Protein AF-A0A357KRN6-F1 (afdb_monomer)

Radius of gyration: 22.12 Å; Cα contacts (8 Å, |Δi|>4): 157; chains: 1; bounding box: 42×32×67 Å

pLDDT: mean 86.82, std 12.01, range [51.31, 97.5]

Sequence (120 aa):
MSFQVALTGLDAATANLEVISNNIANSNTNGFKRSRAEFADVYASSDFGASSNATGDGVRVTNIRQQHTQGDINFTDNNLDVAISGGGLFRLQDNGAGVVYSRAGAFGLDREGFISNASE

Structure (mmCIF, N/CA/C/O backbone):
data_AF-A0A357KRN6-F1
#
_entry.id   AF-A0A357KRN6-F1
#
loop_
_atom_site.group_PDB
_atom_site.id
_atom_site.type_symbol
_atom_site.label_atom_id
_atom_site.label_alt_id
_atom_site.label_comp_id
_atom_site.label_asym_id
_atom_site.label_entity_id
_atom_site.label_seq_id
_atom_site.pdbx_PDB_ins_code
_atom_site.Cartn_x
_atom_site.Cartn_y
_atom_site.Cartn_z
_atom_site.occupancy
_atom_site.B_iso_or_equiv
_atom_site.auth_seq_id
_atom_site.auth_comp_id
_atom_site.auth_asym_id
_atom_site.auth_atom_id
_atom_site.pdbx_PDB_model_num
ATOM 1 N N . MET A 1 1 ? 24.149 9.493 -24.859 1.00 63.94 1 MET A N 1
ATOM 2 C CA . MET A 1 1 ? 23.294 8.294 -24.985 1.00 63.94 1 MET A CA 1
ATOM 3 C C . MET A 1 1 ? 23.625 7.233 -23.933 1.00 63.94 1 MET A C 1
ATOM 5 O O . MET A 1 1 ? 22.800 7.032 -23.061 1.00 63.94 1 MET A O 1
ATOM 9 N N . SER A 1 2 ? 24.817 6.615 -23.895 1.00 78.06 2 SER A N 1
ATOM 10 C CA . SER A 1 2 ? 25.115 5.544 -22.909 1.00 78.06 2 SER A CA 1
ATOM 11 C C . SER A 1 2 ? 25.061 5.981 -21.435 1.00 78.06 2 SER A C 1
ATOM 13 O O . SER A 1 2 ? 24.544 5.246 -20.601 1.00 78.06 2 SER A O 1
ATOM 15 N N . PHE A 1 3 ? 25.540 7.187 -21.112 1.00 85.06 3 PHE A N 1
ATOM 16 C CA . PHE A 1 3 ? 25.476 7.722 -19.745 1.00 85.06 3 PHE A CA 1
ATOM 17 C C . PHE A 1 3 ? 24.035 8.001 -19.284 1.00 85.06 3 PHE A C 1
ATOM 19 O O . PHE A 1 3 ? 23.710 7.759 -18.130 1.00 85.06 3 PHE A O 1
ATOM 26 N N . GLN A 1 4 ? 23.155 8.428 -20.199 1.00 84.12 4 GLN A N 1
ATOM 27 C CA . GLN A 1 4 ? 21.733 8.654 -19.913 1.00 84.12 4 GLN A CA 1
ATOM 28 C C . GLN A 1 4 ? 21.009 7.335 -19.618 1.00 84.12 4 GLN A C 1
ATOM 30 O O . GLN A 1 4 ? 20.252 7.234 -18.656 1.00 84.12 4 GLN A O 1
ATOM 35 N N . VAL A 1 5 ? 21.300 6.293 -20.401 1.00 86.62 5 VAL A N 1
ATOM 36 C CA . VAL A 1 5 ? 20.782 4.9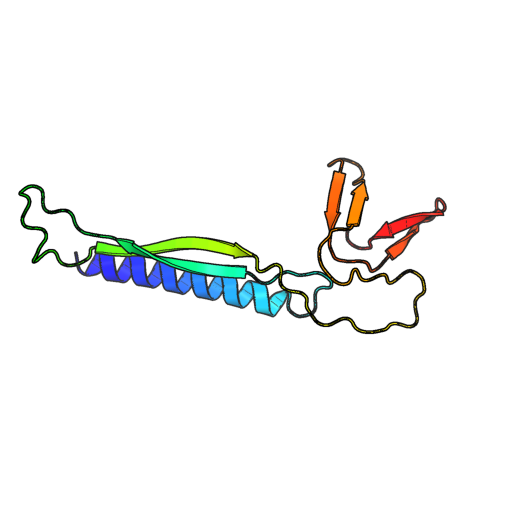38 -20.160 1.00 86.62 5 VAL A CA 1
ATOM 37 C C . VAL A 1 5 ? 21.272 4.394 -18.812 1.00 86.62 5 VAL A C 1
ATOM 39 O O . VAL A 1 5 ? 20.496 3.803 -18.067 1.00 86.62 5 VAL A O 1
ATOM 42 N N . ALA A 1 6 ? 22.540 4.628 -18.458 1.00 90.00 6 ALA A N 1
ATOM 43 C CA . ALA A 1 6 ? 23.081 4.218 -17.162 1.00 90.00 6 ALA A CA 1
ATOM 44 C C . ALA A 1 6 ? 22.443 4.981 -15.986 1.00 90.00 6 ALA A C 1
ATOM 46 O O . ALA A 1 6 ? 22.090 4.360 -14.985 1.00 90.00 6 ALA A O 1
ATOM 47 N N . LEU A 1 7 ? 22.258 6.300 -16.116 1.00 92.06 7 LEU A N 1
ATOM 48 C CA . LEU A 1 7 ? 21.633 7.142 -15.093 1.00 92.06 7 LEU A CA 1
ATOM 49 C C . LEU A 1 7 ? 20.180 6.727 -14.842 1.00 92.06 7 LEU A C 1
ATOM 51 O O . LEU A 1 7 ? 19.804 6.426 -13.716 1.00 92.06 7 LEU A O 1
ATOM 55 N N . THR A 1 8 ? 19.393 6.609 -15.910 1.00 92.81 8 THR A N 1
ATOM 56 C CA . THR A 1 8 ? 17.990 6.181 -15.820 1.00 92.81 8 THR A CA 1
ATOM 57 C C . THR A 1 8 ? 17.840 4.761 -15.261 1.00 92.81 8 THR A C 1
ATOM 59 O O . THR A 1 8 ? 16.911 4.486 -14.501 1.00 92.81 8 THR A O 1
ATOM 62 N N . GLY A 1 9 ? 18.785 3.863 -15.562 1.00 92.69 9 GLY A N 1
ATOM 63 C CA . GLY A 1 9 ? 18.858 2.535 -14.952 1.00 92.69 9 GLY A CA 1
ATOM 64 C C . GLY A 1 9 ? 19.142 2.569 -13.445 1.00 92.69 9 GLY A C 1
ATOM 65 O O . GLY A 1 9 ? 18.507 1.829 -12.691 1.00 92.69 9 GLY A O 1
ATOM 66 N N . LEU A 1 10 ? 20.056 3.437 -12.995 1.00 95.12 10 LEU A N 1
ATOM 67 C CA . LEU A 1 10 ? 20.364 3.620 -11.574 1.00 95.12 10 LEU A CA 1
ATOM 68 C C . LEU A 1 10 ? 19.171 4.201 -10.805 1.00 95.12 10 LEU A C 1
ATOM 70 O O . LEU A 1 10 ? 18.833 3.698 -9.732 1.00 95.12 10 LEU A O 1
ATOM 74 N N . ASP A 1 11 ? 18.501 5.206 -11.364 1.00 93.88 11 ASP A N 1
ATOM 75 C CA . ASP A 1 11 ? 17.322 5.823 -10.751 1.00 93.88 11 ASP A CA 1
ATOM 76 C C . ASP A 1 11 ? 16.172 4.812 -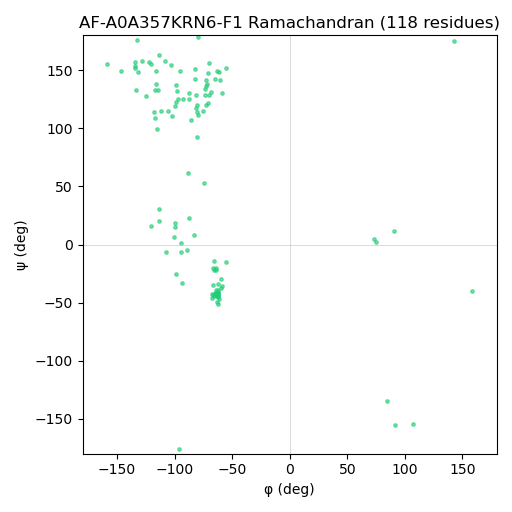10.626 1.00 93.88 11 ASP A C 1
ATOM 78 O O . ASP A 1 11 ? 15.559 4.674 -9.566 1.00 93.88 11 ASP A O 1
ATOM 82 N N . ALA A 1 12 ? 15.924 4.028 -11.682 1.00 94.81 12 ALA A N 1
ATOM 83 C CA . ALA A 1 12 ? 14.921 2.967 -11.665 1.00 94.81 12 ALA A CA 1
ATOM 84 C C . ALA A 1 12 ? 15.237 1.880 -10.624 1.00 94.81 12 ALA A C 1
ATOM 86 O O . ALA A 1 12 ? 14.341 1.432 -9.903 1.00 94.81 12 ALA A O 1
ATOM 87 N N . ALA A 1 13 ? 16.503 1.469 -10.511 1.00 96.12 13 ALA A N 1
ATOM 88 C CA . ALA A 1 13 ? 16.934 0.512 -9.497 1.00 96.12 13 ALA A CA 1
ATOM 89 C C . ALA A 1 13 ? 16.753 1.067 -8.075 1.00 96.12 13 ALA A C 1
ATOM 91 O O . ALA A 1 13 ? 16.266 0.351 -7.198 1.00 96.12 13 ALA A O 1
ATOM 92 N N . THR A 1 14 ? 17.080 2.342 -7.862 1.00 96.88 14 THR A N 1
ATOM 93 C CA . THR A 1 14 ? 16.932 3.027 -6.570 1.00 96.88 14 THR A CA 1
ATOM 94 C C . THR A 1 14 ? 15.466 3.091 -6.152 1.00 96.88 14 THR A C 1
ATOM 96 O O . THR A 1 14 ? 15.120 2.626 -5.068 1.00 96.88 14 THR A O 1
ATOM 99 N N . ALA A 1 15 ? 14.577 3.529 -7.046 1.00 96.06 15 ALA A N 1
ATOM 100 C CA . ALA A 1 15 ? 13.138 3.551 -6.784 1.00 96.06 15 ALA A CA 1
ATOM 101 C C . ALA A 1 15 ? 12.574 2.150 -6.482 1.00 96.06 15 ALA A C 1
ATOM 103 O O . ALA A 1 15 ? 11.718 1.985 -5.611 1.00 96.06 15 ALA A O 1
ATOM 104 N N . ASN A 1 16 ? 13.064 1.107 -7.164 1.00 97.06 16 ASN A N 1
ATOM 105 C CA . ASN A 1 16 ? 12.663 -0.265 -6.856 1.00 97.06 16 ASN A CA 1
ATOM 106 C C . ASN A 1 16 ? 13.073 -0.673 -5.432 1.00 97.06 16 ASN A C 1
ATOM 108 O O . ASN A 1 16 ? 12.286 -1.280 -4.703 1.00 97.06 16 ASN A O 1
ATOM 112 N N . LEU A 1 17 ? 14.304 -0.336 -5.035 1.00 97.50 17 LEU A N 1
ATOM 113 C CA . LEU A 1 17 ? 14.824 -0.618 -3.700 1.00 97.50 17 LEU A CA 1
ATOM 114 C C . LEU A 1 17 ? 14.053 0.133 -2.618 1.00 97.50 17 LEU A C 1
ATOM 116 O O . LEU A 1 17 ? 13.769 -0.456 -1.577 1.00 97.50 17 LEU A O 1
ATOM 120 N N . GLU A 1 18 ? 13.663 1.381 -2.856 1.00 97.19 18 GLU A N 1
ATOM 121 C CA . GLU A 1 18 ? 12.822 2.147 -1.934 1.00 97.19 18 GLU A CA 1
ATOM 122 C C . GLU A 1 18 ? 11.460 1.476 -1.722 1.00 97.19 18 GLU A C 1
ATOM 124 O O . GLU A 1 18 ? 11.040 1.274 -0.581 1.00 97.19 18 GLU A O 1
ATOM 129 N N . VAL A 1 19 ? 10.800 1.046 -2.804 1.00 97.12 19 VAL A N 1
ATOM 130 C CA . VAL A 1 19 ? 9.509 0.344 -2.724 1.00 97.12 19 VAL A CA 1
ATOM 131 C C . VAL A 1 19 ? 9.642 -0.981 -1.970 1.00 97.12 19 VAL A C 1
ATOM 133 O O . VAL A 1 19 ? 8.822 -1.283 -1.102 1.00 97.12 19 VAL A O 1
ATOM 136 N N . ILE A 1 20 ? 10.681 -1.772 -2.253 1.00 97.00 20 ILE A N 1
ATOM 137 C CA . ILE A 1 20 ? 10.943 -3.027 -1.532 1.00 97.00 20 ILE A CA 1
ATOM 138 C C . ILE A 1 20 ? 11.219 -2.750 -0.051 1.00 97.00 20 ILE A C 1
ATOM 140 O O . ILE A 1 20 ? 10.652 -3.421 0.811 1.00 97.00 20 ILE A O 1
ATOM 144 N N . SER A 1 21 ? 12.040 -1.746 0.250 1.00 97.44 21 SER A N 1
ATOM 145 C CA . SER A 1 21 ? 12.402 -1.381 1.622 1.00 97.44 21 SER A CA 1
ATOM 146 C C . SER A 1 21 ? 11.176 -0.941 2.418 1.00 97.44 21 SER A C 1
ATOM 148 O O . SER A 1 21 ? 10.979 -1.400 3.541 1.00 97.44 21 SER A O 1
ATOM 150 N N . ASN A 1 22 ? 10.301 -0.127 1.821 1.00 97.31 22 ASN A N 1
ATOM 151 C CA . ASN A 1 22 ? 9.051 0.295 2.447 1.00 97.31 22 ASN A CA 1
ATOM 152 C C . ASN A 1 22 ? 8.114 -0.894 2.720 1.00 97.31 22 ASN A C 1
ATOM 154 O O . ASN A 1 22 ? 7.543 -0.989 3.807 1.00 97.31 22 ASN A O 1
ATOM 158 N N . ASN A 1 23 ? 8.012 -1.839 1.778 1.00 96.62 23 ASN A N 1
ATOM 159 C CA . ASN A 1 23 ? 7.222 -3.056 1.967 1.00 96.62 23 ASN A CA 1
ATOM 160 C C . ASN A 1 23 ? 7.751 -3.923 3.117 1.00 96.62 23 ASN A C 1
ATOM 162 O O . ASN A 1 23 ? 6.961 -4.464 3.885 1.00 96.62 23 ASN A O 1
ATOM 166 N N . ILE A 1 24 ? 9.075 -4.070 3.232 1.00 96.62 24 ILE A N 1
ATOM 167 C CA . ILE A 1 24 ? 9.702 -4.849 4.307 1.00 96.62 24 ILE A CA 1
ATOM 168 C C . ILE A 1 24 ? 9.481 -4.158 5.655 1.00 96.62 24 ILE A C 1
ATOM 170 O O . ILE A 1 24 ? 9.066 -4.813 6.611 1.00 96.62 24 ILE A O 1
ATOM 174 N N . ALA A 1 25 ? 9.702 -2.843 5.721 1.00 97.44 25 ALA A N 1
ATOM 175 C CA . ALA A 1 25 ? 9.521 -2.058 6.940 1.00 97.44 25 ALA A CA 1
ATOM 176 C C . ALA A 1 25 ? 8.086 -2.148 7.486 1.00 97.44 25 ALA A C 1
ATOM 178 O O . ALA A 1 25 ? 7.893 -2.207 8.696 1.00 97.44 25 ALA A O 1
ATOM 179 N N . ASN A 1 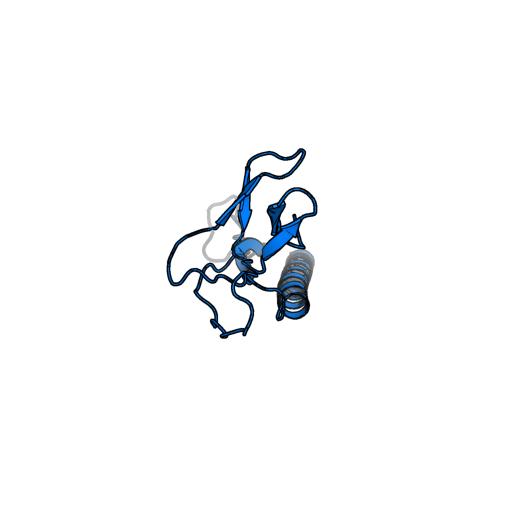26 ? 7.090 -2.226 6.599 1.00 94.56 26 ASN A N 1
ATOM 180 C CA . ASN A 1 26 ? 5.672 -2.314 6.956 1.00 94.56 26 ASN A CA 1
ATOM 181 C C . ASN A 1 26 ? 5.102 -3.741 6.903 1.00 94.56 26 ASN A C 1
ATOM 183 O O . ASN A 1 26 ? 3.885 -3.920 6.910 1.00 94.56 26 ASN A O 1
ATOM 187 N N . SER A 1 27 ? 5.955 -4.767 6.851 1.00 93.25 27 SER A N 1
ATOM 188 C CA . SER A 1 27 ? 5.524 -6.169 6.722 1.00 93.25 27 SER A CA 1
ATOM 189 C C . SER A 1 27 ? 4.615 -6.649 7.859 1.00 93.25 27 SER A C 1
ATOM 191 O O . SER A 1 27 ? 3.741 -7.478 7.622 1.00 93.25 27 SER A O 1
ATOM 193 N N . ASN A 1 28 ? 4.780 -6.093 9.062 1.00 91.06 28 ASN A N 1
ATOM 194 C CA . ASN A 1 28 ? 3.971 -6.411 10.243 1.00 91.06 28 ASN A CA 1
ATOM 195 C C . ASN A 1 28 ? 2.880 -5.366 10.537 1.00 91.06 28 ASN A C 1
ATOM 197 O O . ASN A 1 28 ? 2.223 -5.437 11.573 1.00 91.06 28 ASN A O 1
ATOM 201 N N . THR A 1 29 ? 2.687 -4.377 9.661 1.00 91.81 29 THR A N 1
ATOM 202 C CA . THR A 1 29 ? 1.683 -3.329 9.864 1.00 91.81 29 THR A CA 1
ATOM 203 C C . THR A 1 29 ? 0.300 -3.845 9.463 1.00 91.81 29 THR A C 1
ATOM 205 O O . THR A 1 29 ? 0.056 -4.203 8.307 1.00 91.81 29 THR A O 1
ATOM 208 N N . ASN A 1 30 ? -0.640 -3.852 10.411 1.00 90.75 30 ASN A N 1
ATOM 209 C CA . ASN A 1 30 ? -2.006 -4.317 10.176 1.00 90.75 30 ASN A CA 1
ATOM 210 C C . ASN A 1 30 ? -2.692 -3.511 9.065 1.00 90.75 30 ASN A C 1
ATOM 212 O O . ASN A 1 30 ? -2.701 -2.283 9.075 1.00 90.75 30 ASN A O 1
ATOM 216 N N . GLY A 1 31 ? -3.299 -4.206 8.102 1.00 90.25 31 GLY A N 1
ATOM 217 C CA . GLY A 1 31 ? -4.010 -3.562 6.995 1.00 90.25 31 GLY A CA 1
ATOM 218 C C . GLY A 1 31 ? -3.113 -2.933 5.920 1.00 90.25 31 GLY A C 1
ATOM 219 O O . GLY A 1 31 ? -3.656 -2.392 4.952 1.00 90.25 31 GLY A O 1
ATOM 220 N N . PHE A 1 32 ? -1.781 -3.040 6.029 1.00 93.56 32 PHE A N 1
ATOM 221 C CA . PHE A 1 32 ? -0.855 -2.546 5.010 1.00 93.56 32 PHE A CA 1
ATOM 222 C C . PHE A 1 32 ? -1.081 -3.239 3.662 1.00 93.56 32 PHE A C 1
ATOM 224 O O . PHE A 1 32 ? -1.357 -4.439 3.571 1.00 93.56 32 PHE A O 1
ATOM 231 N N . LYS A 1 33 ? -0.958 -2.466 2.582 1.00 94.25 33 LYS A N 1
ATOM 232 C CA . LYS A 1 33 ? -1.021 -2.965 1.210 1.00 94.25 33 LYS A CA 1
ATOM 233 C C . LYS A 1 33 ? 0.307 -2.681 0.538 1.00 94.25 33 LYS A C 1
ATOM 235 O O . LYS A 1 33 ? 0.652 -1.527 0.312 1.00 94.25 33 LYS A O 1
ATOM 240 N N . ARG A 1 34 ? 1.025 -3.753 0.205 1.00 94.12 34 ARG A N 1
ATOM 241 C CA . ARG A 1 34 ? 2.332 -3.652 -0.441 1.00 94.12 34 ARG A CA 1
ATOM 242 C C . ARG A 1 34 ? 2.237 -2.953 -1.794 1.00 94.12 34 ARG A C 1
ATOM 244 O O . ARG A 1 34 ? 1.253 -3.124 -2.517 1.00 94.12 34 ARG A O 1
ATOM 251 N N . SER A 1 35 ? 3.296 -2.251 -2.157 1.00 96.38 35 SER A N 1
ATOM 252 C CA . SER A 1 35 ? 3.420 -1.558 -3.436 1.00 96.38 35 SER A CA 1
ATOM 253 C C . SER A 1 35 ? 4.424 -2.244 -4.359 1.00 96.38 35 SER A C 1
ATOM 255 O O . SER A 1 35 ? 5.303 -2.980 -3.912 1.00 96.38 35 SER A O 1
ATOM 25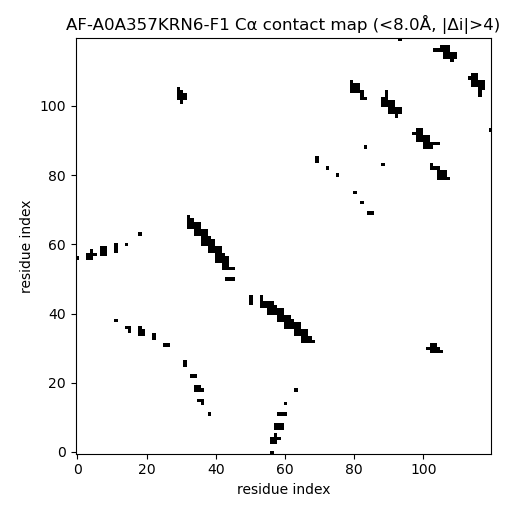7 N N . ARG A 1 36 ? 4.309 -2.014 -5.667 1.00 95.94 36 ARG A N 1
ATOM 258 C CA . ARG A 1 36 ? 5.262 -2.486 -6.679 1.00 95.94 36 ARG A CA 1
ATOM 259 C C . ARG A 1 36 ? 5.605 -1.357 -7.647 1.00 95.94 36 ARG A C 1
ATOM 261 O O . ARG A 1 36 ? 4.700 -0.712 -8.169 1.00 95.94 36 ARG A O 1
ATOM 268 N N . ALA A 1 37 ? 6.895 -1.177 -7.924 1.00 96.12 37 ALA A N 1
ATOM 269 C CA . ALA A 1 37 ? 7.362 -0.300 -8.991 1.00 96.12 37 ALA A CA 1
ATOM 270 C C . ALA A 1 37 ? 7.110 -0.937 -10.371 1.00 96.12 37 ALA A C 1
ATOM 272 O O . ALA A 1 37 ? 7.391 -2.120 -10.594 1.00 96.12 37 ALA A O 1
ATOM 273 N N . GLU A 1 38 ? 6.569 -0.147 -11.293 1.00 95.38 38 GLU A N 1
ATOM 274 C CA . GLU A 1 38 ? 6.327 -0.515 -12.686 1.00 95.38 38 GLU A CA 1
ATOM 275 C C . GLU A 1 38 ? 7.205 0.325 -13.604 1.00 95.38 38 GLU A C 1
ATOM 277 O O . GLU A 1 38 ? 7.250 1.551 -13.488 1.00 95.38 38 GLU A O 1
ATOM 282 N N . PHE A 1 39 ? 7.868 -0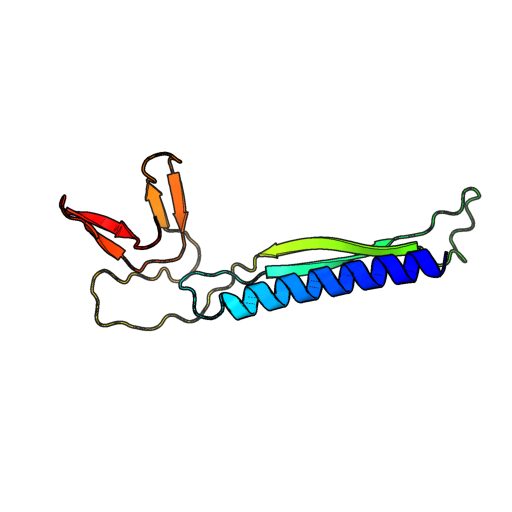.327 -14.552 1.00 93.81 39 PHE A N 1
ATOM 283 C CA . PHE A 1 39 ? 8.849 0.296 -15.434 1.00 93.81 39 PHE A CA 1
ATOM 284 C C . PHE A 1 39 ? 8.375 0.245 -16.882 1.00 93.81 39 PHE A C 1
ATOM 286 O O . PHE A 1 39 ? 7.703 -0.706 -17.279 1.00 93.81 39 PHE A O 1
ATOM 293 N N . ALA A 1 40 ? 8.763 1.245 -17.667 1.00 89.25 40 ALA A N 1
ATOM 294 C CA . ALA A 1 40 ? 8.630 1.228 -19.118 1.00 89.25 40 ALA A CA 1
ATOM 295 C C . ALA A 1 40 ? 9.924 1.704 -19.769 1.00 89.25 40 ALA A C 1
ATOM 297 O O . ALA A 1 40 ? 10.692 2.465 -19.168 1.00 89.25 40 ALA A O 1
ATOM 298 N N . ASP A 1 41 ? 10.147 1.251 -20.996 1.00 87.12 41 ASP A N 1
ATOM 299 C CA . ASP A 1 41 ? 11.228 1.740 -21.830 1.00 87.12 41 ASP A CA 1
ATOM 300 C C . ASP A 1 41 ? 10.955 3.177 -22.295 1.00 87.12 41 ASP A C 1
ATOM 302 O O . ASP A 1 41 ? 9.823 3.673 -22.318 1.00 87.12 41 ASP A O 1
ATOM 306 N N . VAL A 1 42 ? 12.032 3.879 -22.625 1.00 78.88 42 VAL A N 1
ATOM 307 C CA . VAL A 1 42 ? 11.968 5.169 -23.306 1.00 78.88 42 VAL A CA 1
ATOM 308 C C . VAL A 1 42 ? 12.392 4.929 -24.747 1.00 78.88 42 VAL A C 1
ATOM 310 O O . VAL A 1 42 ? 13.528 4.536 -25.017 1.00 78.88 42 VAL A O 1
ATOM 313 N N . TYR A 1 43 ? 11.465 5.121 -25.683 1.00 71.25 43 TYR A N 1
ATOM 314 C CA . TYR A 1 43 ? 11.743 4.932 -27.102 1.00 71.25 43 TYR A CA 1
ATOM 315 C C . TYR A 1 43 ? 12.429 6.175 -27.674 1.00 71.25 43 TYR A C 1
ATOM 317 O O . TYR A 1 43 ? 11.919 7.286 -27.527 1.00 71.25 43 TYR A O 1
ATOM 325 N N . ALA A 1 44 ? 13.559 5.994 -28.356 1.00 62.00 44 ALA A N 1
ATOM 326 C CA . ALA A 1 44 ? 14.202 7.077 -29.089 1.00 62.00 44 ALA A CA 1
ATOM 327 C C . ALA A 1 44 ? 13.480 7.275 -30.432 1.00 62.00 44 ALA A C 1
ATOM 329 O O . ALA A 1 44 ? 13.543 6.419 -31.313 1.00 62.00 44 ALA A O 1
ATOM 330 N N . SER A 1 45 ? 12.778 8.395 -30.616 1.00 57.81 45 SER A N 1
ATOM 331 C CA . SER A 1 45 ? 12.259 8.778 -31.932 1.00 57.81 45 SER A CA 1
ATOM 332 C C . SER A 1 45 ? 13.370 9.439 -32.746 1.00 57.81 45 SER A C 1
ATOM 334 O O . SER A 1 45 ? 13.865 10.498 -32.370 1.00 57.81 45 SER A O 1
ATOM 336 N N . SER A 1 46 ? 13.763 8.844 -33.875 1.00 55.94 46 SER A N 1
ATOM 337 C CA . SER A 1 46 ? 14.596 9.542 -34.860 1.00 55.94 46 SER A CA 1
ATOM 338 C C . SER A 1 46 ? 13.745 10.575 -35.611 1.00 55.94 46 SER A C 1
ATOM 340 O O . SER A 1 46 ? 12.724 10.186 -36.186 1.00 55.94 46 SER A O 1
ATOM 342 N N . ASP A 1 47 ? 14.188 11.832 -35.698 1.00 57.62 47 ASP A N 1
ATOM 343 C CA . ASP A 1 47 ? 13.484 12.935 -36.391 1.00 57.62 47 ASP A CA 1
ATOM 344 C C . ASP A 1 47 ? 13.147 12.659 -37.876 1.00 57.62 47 ASP A C 1
ATOM 346 O O . ASP A 1 47 ? 12.314 13.341 -38.464 1.00 57.62 47 ASP A O 1
ATOM 350 N N . PHE A 1 48 ? 13.753 11.636 -38.490 1.00 58.78 48 PHE A N 1
ATOM 351 C CA . PHE A 1 48 ? 13.612 11.301 -39.915 1.00 58.78 48 PHE A CA 1
ATOM 352 C C . PHE A 1 48 ? 12.907 9.959 -40.203 1.00 58.78 48 PHE A C 1
ATOM 354 O O . PHE A 1 48 ? 13.052 9.401 -41.288 1.00 58.78 48 PHE A O 1
ATOM 361 N N . GLY A 1 49 ? 12.132 9.414 -39.257 1.00 52.53 49 GLY A N 1
ATOM 362 C CA . GLY A 1 49 ? 11.253 8.259 -39.520 1.00 52.53 49 GLY A CA 1
ATOM 363 C C . GLY A 1 49 ? 11.946 6.895 -39.683 1.00 52.53 49 GLY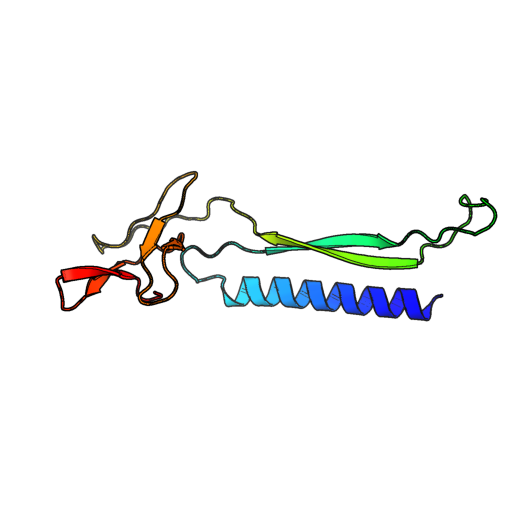 A C 1
ATOM 364 O O . GLY A 1 49 ? 11.272 5.895 -39.923 1.00 52.53 49 GLY A O 1
ATOM 365 N N . ALA A 1 50 ? 13.263 6.807 -39.488 1.00 55.47 50 ALA A N 1
ATOM 366 C CA . ALA A 1 50 ? 14.014 5.550 -39.469 1.00 55.47 50 ALA A CA 1
ATOM 367 C C . ALA A 1 50 ? 14.052 4.944 -38.050 1.00 55.47 50 ALA A C 1
ATOM 369 O O . ALA A 1 50 ? 15.105 4.772 -37.442 1.00 55.47 50 ALA A O 1
ATOM 370 N N . SER A 1 51 ? 12.871 4.615 -37.523 1.00 58.41 51 SER A N 1
ATOM 371 C CA . SER A 1 51 ? 12.677 4.015 -36.191 1.00 58.41 51 SER A CA 1
ATOM 372 C C . SER A 1 51 ? 13.261 2.593 -36.064 1.00 58.41 51 SER A C 1
ATOM 374 O O . SER A 1 51 ? 13.607 2.152 -34.973 1.00 58.41 51 SER A O 1
ATOM 376 N N . SER A 1 52 ? 13.458 1.877 -37.177 1.00 61.91 52 SER A N 1
ATOM 377 C CA . SER A 1 52 ? 13.846 0.457 -37.164 1.00 61.91 52 SER A CA 1
ATOM 378 C C . SER A 1 52 ? 15.221 0.159 -36.546 1.00 61.91 52 SER A C 1
ATOM 380 O O . SER A 1 52 ? 15.454 -0.981 -36.160 1.00 61.91 52 SER A O 1
ATOM 382 N N . ASN A 1 53 ? 16.114 1.154 -36.444 1.00 60.84 53 ASN A N 1
ATOM 383 C CA . ASN A 1 53 ? 17.462 1.016 -35.871 1.00 60.84 53 ASN A CA 1
ATOM 384 C C . ASN A 1 53 ? 17.701 1.946 -34.664 1.00 60.84 53 ASN A C 1
ATOM 386 O O . ASN A 1 53 ? 18.851 2.199 -34.302 1.00 60.84 53 ASN A O 1
ATOM 390 N N . ALA A 1 54 ? 16.645 2.500 -34.064 1.00 64.50 54 ALA A N 1
ATOM 391 C CA . ALA A 1 54 ? 16.792 3.397 -32.926 1.00 64.50 54 ALA A CA 1
ATOM 392 C C . ALA A 1 54 ? 17.187 2.614 -31.661 1.00 64.50 54 ALA A C 1
ATOM 394 O O . ALA A 1 54 ? 16.464 1.731 -31.200 1.00 64.50 54 ALA A O 1
ATOM 395 N N . THR A 1 55 ? 18.343 2.942 -31.081 1.00 65.31 55 THR A N 1
ATOM 396 C CA . THR A 1 55 ? 18.743 2.434 -29.763 1.00 65.31 55 THR A CA 1
ATOM 397 C C . THR A 1 55 ? 17.854 3.077 -28.697 1.00 65.31 55 THR A C 1
ATOM 399 O O . THR A 1 55 ? 17.726 4.299 -28.685 1.00 65.31 55 THR A O 1
ATOM 402 N N . GLY A 1 56 ? 17.242 2.280 -27.813 1.00 71.00 56 GLY A N 1
ATOM 403 C CA . GLY A 1 56 ? 16.390 2.791 -26.729 1.00 71.00 56 GLY A CA 1
ATOM 404 C C . GLY A 1 56 ? 17.101 3.816 -25.832 1.00 71.00 56 GLY A C 1
ATOM 405 O O . GLY A 1 56 ? 18.320 3.766 -25.664 1.00 71.00 56 GLY A O 1
ATOM 406 N N . ASP A 1 57 ? 16.332 4.732 -25.243 1.00 83.19 57 ASP A N 1
ATOM 407 C CA . ASP A 1 57 ? 16.826 5.888 -24.473 1.00 83.19 57 ASP A CA 1
ATOM 408 C C . ASP A 1 57 ? 16.788 5.664 -22.946 1.00 83.19 57 ASP A C 1
ATOM 410 O O . ASP A 1 57 ? 16.845 6.594 -22.144 1.00 83.19 57 ASP A O 1
ATOM 414 N N . GLY A 1 58 ? 16.706 4.398 -22.528 1.00 86.75 58 GLY A N 1
ATOM 415 C CA . GLY A 1 58 ? 16.741 3.987 -21.125 1.00 86.75 58 GLY A CA 1
ATOM 416 C C . GLY A 1 58 ? 15.388 3.530 -20.591 1.00 86.75 58 GLY A C 1
ATOM 417 O O . GLY A 1 58 ? 14.539 3.033 -21.333 1.00 86.75 58 GLY A O 1
ATOM 418 N N . VAL A 1 59 ? 15.213 3.647 -19.276 1.00 90.94 59 VAL A N 1
ATOM 419 C CA . VAL A 1 59 ? 14.052 3.134 -18.536 1.00 90.94 59 VAL A CA 1
ATOM 420 C C . VAL A 1 59 ? 13.506 4.205 -17.602 1.00 90.94 59 VAL A C 1
ATOM 422 O O . VAL A 1 59 ? 14.250 5.015 -17.067 1.00 90.94 59 VAL A O 1
ATOM 425 N N . ARG A 1 60 ? 12.201 4.210 -17.354 1.00 91.38 60 ARG A N 1
ATOM 426 C CA . ARG A 1 60 ? 11.611 5.066 -16.320 1.00 91.38 60 ARG A CA 1
ATOM 427 C C . ARG A 1 60 ? 10.619 4.302 -15.467 1.00 91.38 60 ARG A C 1
ATOM 429 O O . ARG A 1 60 ? 9.954 3.382 -15.945 1.00 91.38 60 ARG A O 1
ATOM 436 N N . VAL A 1 61 ? 10.474 4.734 -14.219 1.00 93.12 61 VAL A N 1
ATOM 437 C CA . VAL A 1 61 ? 9.353 4.322 -13.373 1.00 93.12 61 VAL A CA 1
ATOM 438 C C . VAL A 1 61 ? 8.095 4.999 -13.905 1.00 93.12 61 VAL A C 1
ATOM 440 O O . VAL A 1 61 ? 8.030 6.219 -14.016 1.00 93.12 61 VAL A O 1
ATOM 443 N N . THR A 1 62 ? 7.101 4.200 -14.266 1.00 93.19 62 THR A N 1
ATOM 444 C CA . THR A 1 62 ? 5.802 4.686 -14.750 1.00 93.19 62 THR A CA 1
ATOM 445 C C . THR A 1 62 ? 4.781 4.799 -13.637 1.00 93.19 62 THR A C 1
ATOM 447 O O . THR A 1 62 ? 3.923 5.677 -13.684 1.00 93.19 62 THR A O 1
ATOM 450 N N . ASN A 1 63 ? 4.853 3.905 -12.652 1.00 94.00 63 ASN A N 1
ATOM 451 C CA . ASN A 1 63 ? 3.904 3.870 -11.556 1.00 94.00 63 ASN A CA 1
ATOM 452 C C . ASN A 1 63 ? 4.485 3.141 -10.339 1.00 94.00 63 ASN A C 1
ATOM 454 O O . ASN A 1 63 ? 5.338 2.262 -10.473 1.00 94.00 63 ASN A O 1
ATOM 458 N N . ILE A 1 64 ? 3.965 3.466 -9.160 1.00 94.62 64 ILE A N 1
ATOM 459 C CA . ILE A 1 64 ? 4.114 2.677 -7.939 1.00 94.62 64 ILE A CA 1
ATOM 460 C C . ILE A 1 64 ? 2.709 2.210 -7.573 1.00 94.62 64 ILE A C 1
ATOM 462 O O . ILE A 1 64 ? 1.904 2.970 -7.039 1.00 94.62 64 ILE A O 1
ATOM 466 N N . ARG A 1 65 ? 2.382 0.960 -7.912 1.00 95.75 65 ARG A N 1
ATOM 467 C CA . ARG A 1 65 ? 1.029 0.428 -7.720 1.00 95.75 65 ARG A CA 1
ATOM 468 C C . ARG A 1 65 ? 0.886 -0.285 -6.393 1.00 95.75 65 ARG A C 1
ATOM 470 O O . ARG A 1 65 ? 1.593 -1.257 -6.128 1.00 95.75 65 ARG A O 1
ATOM 477 N N . GLN A 1 66 ? -0.100 0.146 -5.622 1.00 94.19 66 GLN A N 1
ATOM 478 C CA . GLN A 1 66 ? -0.555 -0.540 -4.423 1.00 94.19 66 GLN A CA 1
ATOM 479 C C . GLN A 1 66 ? -1.327 -1.812 -4.794 1.00 94.19 66 GLN A C 1
ATOM 481 O O . GLN A 1 66 ? -2.161 -1.825 -5.702 1.00 94.19 66 GLN A O 1
ATOM 486 N N . GLN A 1 67 ? -1.050 -2.906 -4.090 1.00 93.50 67 GLN A N 1
ATOM 487 C CA . GLN A 1 67 ? -1.684 -4.198 -4.326 1.00 93.50 67 GLN A CA 1
ATOM 488 C C . GLN A 1 67 ? -2.765 -4.457 -3.276 1.00 93.50 67 GLN A C 1
ATOM 490 O O . GLN A 1 67 ? -2.475 -4.713 -2.110 1.00 93.50 67 GLN A O 1
ATOM 495 N N . HIS A 1 68 ? -4.030 -4.431 -3.702 1.00 93.25 68 HIS A N 1
ATOM 496 C CA . HIS A 1 68 ? -5.199 -4.599 -2.827 1.00 93.25 68 HIS A CA 1
ATOM 497 C C . HIS A 1 68 ? -5.620 -6.059 -2.611 1.00 93.25 68 HIS A C 1
ATOM 499 O O . HIS A 1 68 ? -6.763 -6.333 -2.248 1.00 93.25 68 HIS A O 1
ATOM 505 N N . THR A 1 69 ? -4.708 -7.012 -2.800 1.00 92.56 69 THR A N 1
ATOM 506 C CA . THR A 1 69 ? -4.982 -8.424 -2.522 1.00 92.56 69 THR A CA 1
ATOM 507 C C . THR A 1 69 ? -5.275 -8.635 -1.034 1.00 92.56 69 THR A C 1
ATOM 509 O O . THR A 1 69 ? -4.787 -7.894 -0.169 1.00 92.56 69 THR A O 1
ATOM 512 N N . GLN A 1 70 ? -6.117 -9.620 -0.724 1.00 92.62 70 GLN A N 1
ATOM 513 C CA . GLN A 1 70 ? -6.377 -10.032 0.653 1.00 92.62 70 GLN A CA 1
ATOM 514 C C . GLN A 1 70 ? -5.107 -10.681 1.220 1.00 92.62 70 GLN A C 1
ATOM 516 O O . GLN A 1 70 ? -4.485 -11.497 0.544 1.00 92.62 70 GLN A O 1
ATOM 521 N N . GLY A 1 71 ? -4.710 -10.259 2.419 1.00 91.81 71 GLY A N 1
ATOM 522 C CA . GLY A 1 71 ? -3.648 -10.908 3.188 1.00 91.81 71 GLY A CA 1
ATOM 523 C C . GLY A 1 71 ? -4.238 -11.878 4.205 1.00 91.81 71 GLY A C 1
ATOM 524 O O . GLY A 1 71 ? -5.462 -12.044 4.266 1.00 91.81 71 GLY A O 1
ATOM 525 N N . ASP A 1 72 ? -3.375 -12.462 5.023 1.00 91.75 72 ASP A N 1
ATOM 526 C CA . ASP A 1 72 ? -3.793 -13.378 6.078 1.00 91.75 72 ASP A CA 1
ATOM 527 C C . ASP A 1 72 ? -4.627 -12.653 7.141 1.00 91.75 72 ASP A C 1
ATOM 529 O O . ASP A 1 72 ? -4.391 -11.487 7.468 1.00 91.75 72 ASP A O 1
ATOM 533 N N . ILE A 1 73 ? -5.640 -13.348 7.655 1.00 93.06 73 ILE A N 1
ATOM 534 C CA . ILE A 1 73 ? -6.460 -12.885 8.773 1.00 93.06 73 ILE A CA 1
ATOM 535 C C . ILE A 1 73 ? -6.135 -13.795 9.949 1.00 93.06 73 ILE A C 1
ATOM 537 O O . ILE A 1 73 ? -6.417 -14.992 9.903 1.00 93.06 73 ILE A O 1
ATOM 541 N N . ASN A 1 74 ? -5.549 -13.216 10.991 1.00 92.19 74 ASN A N 1
ATOM 542 C CA . ASN A 1 74 ? -5.241 -13.920 12.226 1.00 92.19 74 ASN A CA 1
ATOM 543 C C . ASN A 1 74 ? -6.320 -13.623 13.261 1.00 92.19 74 ASN A C 1
ATOM 545 O O . ASN A 1 74 ? -6.755 -12.480 13.400 1.00 92.19 74 ASN A O 1
ATOM 549 N N . PHE A 1 75 ? -6.749 -14.660 13.974 1.00 92.62 75 PHE A N 1
ATOM 550 C CA . PHE A 1 75 ? -7.657 -14.500 15.100 1.00 92.62 75 PHE A CA 1
ATOM 551 C C . PHE A 1 75 ? -6.916 -13.879 16.289 1.00 92.62 75 PHE A C 1
ATOM 553 O O . PHE A 1 75 ? -5.761 -14.226 16.548 1.00 92.62 75 PHE A O 1
ATOM 560 N N . THR A 1 76 ? -7.589 -12.988 17.010 1.00 92.31 76 THR A N 1
ATOM 561 C CA . THR A 1 76 ? -7.113 -12.408 18.268 1.00 92.31 76 THR A CA 1
ATOM 562 C C . THR A 1 76 ? -8.201 -12.556 19.332 1.00 92.31 76 THR A C 1
ATOM 564 O O . THR A 1 76 ? -9.379 -12.700 19.011 1.00 92.31 76 THR A O 1
ATOM 567 N N . ASP A 1 77 ? -7.820 -12.517 20.610 1.00 94.19 77 ASP A N 1
ATOM 568 C CA . ASP A 1 77 ? -8.763 -12.629 21.735 1.00 94.19 77 ASP A CA 1
ATOM 569 C C . ASP A 1 77 ? -9.448 -11.289 22.093 1.00 94.19 77 ASP A C 1
ATOM 571 O O . ASP A 1 77 ? -10.129 -11.187 23.116 1.00 94.19 77 ASP A O 1
ATOM 575 N N . ASN A 1 78 ? -9.267 -10.238 21.283 1.00 91.62 78 ASN A N 1
ATOM 576 C CA . ASN A 1 78 ? -9.864 -8.925 21.520 1.00 91.62 78 ASN A CA 1
ATOM 577 C C . ASN A 1 78 ? -11.137 -8.739 20.682 1.00 91.62 78 ASN A C 1
ATOM 579 O O . ASN A 1 78 ? -11.104 -8.759 19.457 1.00 91.62 78 ASN A O 1
ATOM 583 N N . ASN A 1 79 ? -12.258 -8.459 21.347 1.00 91.19 79 ASN A N 1
ATOM 584 C CA . ASN A 1 79 ? -13.555 -8.261 20.692 1.00 91.19 79 ASN A CA 1
ATOM 585 C C . ASN A 1 79 ? -13.605 -7.041 19.754 1.00 91.19 79 ASN A C 1
ATOM 587 O O . ASN A 1 79 ? -14.488 -6.974 18.901 1.00 91.19 79 ASN A O 1
ATOM 591 N N . LEU A 1 80 ? -12.710 -6.064 19.939 1.00 92.69 80 LEU A N 1
ATOM 592 C CA . LEU A 1 80 ? -12.630 -4.862 19.100 1.00 92.69 80 LEU A CA 1
ATOM 593 C C . LEU A 1 80 ? -11.619 -4.986 17.953 1.00 92.69 80 LEU A C 1
ATOM 595 O O . LEU A 1 80 ? -11.487 -4.054 17.159 1.00 92.69 80 LEU A O 1
ATOM 599 N N . ASP A 1 81 ? -10.959 -6.136 17.817 1.00 93.31 81 ASP A N 1
ATOM 600 C CA . ASP A 1 81 ? -10.143 -6.430 16.647 1.00 93.31 81 ASP A CA 1
ATOM 601 C C . ASP A 1 81 ? -11.039 -7.014 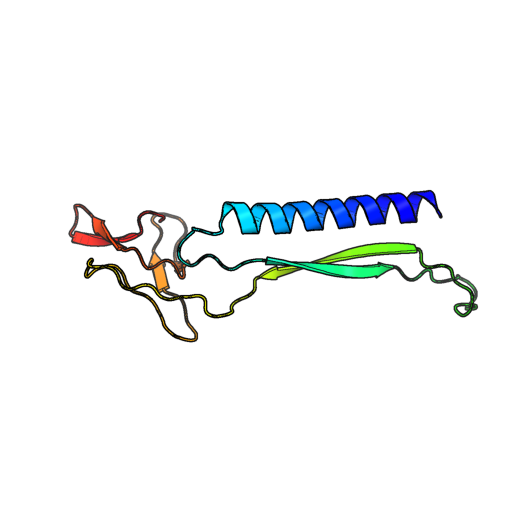15.550 1.00 93.31 81 ASP A C 1
ATOM 603 O O . ASP A 1 81 ? -11.501 -8.154 15.614 1.00 93.31 81 ASP A O 1
ATOM 607 N N . VAL A 1 82 ? -11.303 -6.217 14.518 1.00 92.56 82 VAL A N 1
ATOM 608 C CA . VAL A 1 82 ? -12.200 -6.589 13.422 1.00 92.56 82 VAL A CA 1
ATOM 609 C C . VAL A 1 82 ? -11.427 -6.636 12.112 1.00 92.56 82 VAL A C 1
ATOM 611 O O . VAL A 1 82 ? -10.718 -5.705 11.744 1.00 92.56 82 VAL A O 1
ATOM 614 N N . ALA A 1 83 ? -11.612 -7.704 11.340 1.00 94.31 83 ALA A N 1
ATOM 615 C CA . ALA A 1 83 ? -11.069 -7.818 9.994 1.00 94.31 83 ALA A CA 1
ATOM 616 C C . ALA A 1 83 ? -12.200 -7.902 8.966 1.00 94.31 83 ALA A C 1
ATOM 618 O O . ALA A 1 83 ? -13.185 -8.612 9.153 1.00 94.31 83 ALA A O 1
ATOM 619 N N . ILE A 1 84 ? -12.043 -7.207 7.840 1.00 93.75 84 ILE A N 1
ATOM 620 C CA . ILE A 1 84 ? -12.927 -7.392 6.686 1.00 93.75 84 ILE A CA 1
ATOM 621 C C . ILE A 1 84 ? -12.350 -8.528 5.832 1.00 93.75 84 ILE A C 1
ATOM 623 O O . ILE A 1 84 ? -11.169 -8.505 5.470 1.00 93.75 84 ILE A O 1
ATOM 627 N N . SER A 1 85 ? -13.196 -9.491 5.470 1.00 94.31 85 SER A N 1
ATOM 628 C CA . SER A 1 85 ? -12.895 -10.510 4.461 1.00 94.31 85 SER A CA 1
ATOM 629 C C . SER A 1 85 ? -13.494 -10.089 3.116 1.00 94.31 85 SER A C 1
ATOM 631 O O . SER A 1 85 ? -14.684 -9.791 3.035 1.00 94.31 85 SER A O 1
ATOM 633 N N . GLY A 1 86 ? -12.676 -10.020 2.062 1.00 93.12 86 GLY A N 1
ATOM 634 C CA . GLY A 1 86 ? -13.108 -9.585 0.725 1.00 93.12 86 GLY A CA 1
ATOM 635 C C . GLY A 1 86 ? -12.941 -8.081 0.472 1.00 93.12 86 GLY A C 1
ATOM 636 O O . GLY A 1 86 ? -12.082 -7.434 1.060 1.00 93.12 86 GLY A O 1
ATOM 637 N N . GLY A 1 87 ? -13.714 -7.494 -0.442 1.00 92.88 87 GLY A N 1
ATOM 638 C CA . GLY A 1 87 ? -13.606 -6.061 -0.762 1.00 92.88 87 GLY A CA 1
ATOM 639 C C . GLY A 1 87 ? -14.130 -5.151 0.360 1.00 92.88 87 GLY A C 1
ATOM 640 O O . GLY A 1 87 ? -15.061 -5.520 1.065 1.00 92.88 87 GLY A O 1
ATOM 641 N N . GLY A 1 88 ? -13.540 -3.961 0.538 1.00 93.69 88 GLY A N 1
ATOM 642 C CA . GLY A 1 88 ? -14.061 -2.921 1.443 1.00 93.69 88 GLY A CA 1
ATOM 643 C C . GLY A 1 88 ? -12.986 -2.123 2.187 1.00 93.69 88 GLY A C 1
ATOM 644 O O . GLY A 1 88 ? -11.799 -2.437 2.115 1.00 93.69 88 GLY A O 1
ATOM 645 N N . LEU A 1 89 ? -13.396 -1.106 2.934 1.00 94.00 89 LEU A N 1
ATOM 646 C CA . LEU A 1 89 ? -12.549 -0.325 3.840 1.00 94.00 89 LEU A CA 1
ATOM 647 C C . LEU A 1 89 ? -13.406 0.096 5.039 1.00 94.00 89 LEU A C 1
ATOM 649 O O . LEU A 1 89 ? -14.610 0.308 4.889 1.00 94.00 89 LEU A O 1
ATOM 653 N N . PHE A 1 90 ? -12.793 0.229 6.210 1.00 93.12 90 PHE A N 1
ATOM 654 C CA . PHE A 1 90 ? -13.401 0.936 7.329 1.00 93.12 90 PHE A CA 1
ATOM 655 C C . PHE A 1 90 ? -13.397 2.428 7.022 1.00 93.12 90 PHE A C 1
ATOM 657 O O . PHE A 1 90 ? -12.408 2.949 6.510 1.00 93.12 90 PHE A O 1
ATOM 664 N N . ARG A 1 91 ? -14.501 3.102 7.333 1.00 92.50 91 ARG A N 1
ATOM 665 C CA . ARG A 1 91 ? -14.620 4.555 7.248 1.00 92.50 91 ARG A CA 1
ATOM 666 C C . ARG A 1 91 ? -14.447 5.121 8.653 1.00 92.50 91 ARG A C 1
ATOM 668 O O . ARG A 1 91 ? -15.253 4.801 9.522 1.00 92.50 91 ARG A O 1
ATOM 675 N N . LEU A 1 92 ? -13.431 5.947 8.850 1.00 89.31 92 LEU A N 1
ATOM 676 C CA . LEU A 1 92 ? -13.136 6.611 10.116 1.00 89.31 92 LEU A CA 1
ATOM 677 C C . LEU A 1 92 ? -13.333 8.124 9.958 1.00 89.31 92 LEU A C 1
ATOM 679 O O . LEU A 1 92 ? -13.439 8.644 8.841 1.00 89.31 92 LEU A O 1
ATOM 683 N N . GLN A 1 93 ? -13.440 8.810 11.088 1.00 88.62 93 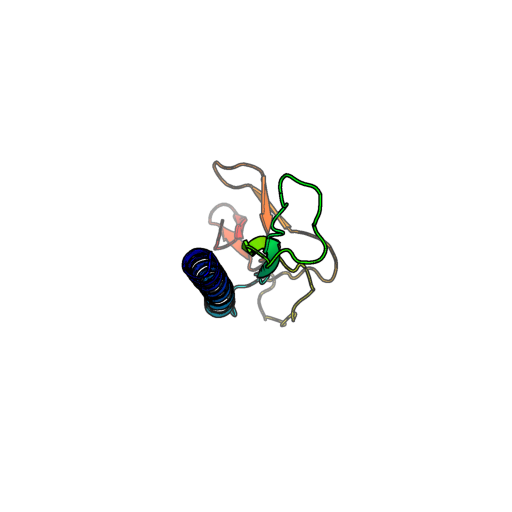GLN A N 1
ATOM 684 C CA . GLN A 1 93 ? -13.570 10.256 11.167 1.00 88.62 93 GLN A CA 1
ATOM 685 C C . GLN A 1 93 ? -12.341 10.765 11.913 1.00 88.62 93 GLN A C 1
ATOM 687 O O . GLN A 1 93 ? -12.231 10.541 13.112 1.00 88.62 93 GLN A O 1
ATOM 692 N N . ASP A 1 94 ? -11.437 11.430 11.203 1.00 83.19 94 ASP A N 1
ATOM 693 C CA . ASP A 1 94 ? -10.290 12.084 11.819 1.00 83.19 94 ASP A CA 1
ATOM 694 C C . ASP A 1 94 ? -10.699 13.464 12.358 1.00 83.19 94 ASP A C 1
ATOM 696 O O . ASP A 1 94 ? -11.481 14.197 11.729 1.00 83.19 94 ASP A O 1
ATOM 700 N N . ASN A 1 95 ? -10.147 13.829 13.516 1.00 73.25 95 ASN A N 1
ATOM 701 C CA . ASN A 1 95 ? -10.394 15.078 14.239 1.00 73.25 95 ASN A CA 1
ATOM 702 C C . ASN A 1 95 ? -9.692 16.277 13.569 1.00 73.25 95 ASN A C 1
ATOM 704 O O . ASN A 1 95 ? -8.958 17.037 14.196 1.00 73.25 95 ASN A O 1
ATOM 708 N N . GLY A 1 96 ? -9.930 16.466 12.273 1.00 73.94 96 GLY A N 1
ATOM 709 C CA . GLY A 1 96 ? -9.386 17.576 11.497 1.00 73.94 96 GLY A CA 1
ATOM 710 C C . GLY A 1 96 ? -9.343 17.312 9.995 1.00 73.94 96 GLY A C 1
ATOM 711 O O . GLY A 1 96 ? -9.682 18.210 9.225 1.00 73.94 96 GLY A O 1
ATOM 712 N N . ALA A 1 97 ? -8.993 16.093 9.565 1.00 74.88 97 ALA A N 1
ATOM 713 C CA . ALA A 1 97 ? -8.891 15.744 8.142 1.00 74.88 97 ALA A CA 1
ATOM 714 C C . ALA A 1 97 ? -10.199 15.225 7.517 1.00 74.88 97 ALA A C 1
ATOM 716 O O . ALA A 1 97 ? -10.273 15.028 6.302 1.00 74.88 97 ALA A O 1
ATOM 717 N N . GLY A 1 98 ? -11.258 15.039 8.312 1.00 84.81 98 GLY A N 1
ATOM 718 C CA . GLY A 1 98 ? -12.553 14.584 7.816 1.00 84.81 98 GLY A CA 1
ATOM 719 C C . GLY A 1 98 ? -12.634 13.064 7.705 1.00 84.81 98 GLY A C 1
ATOM 720 O O . GLY A 1 98 ? -12.307 12.350 8.645 1.00 84.81 98 GLY A O 1
ATOM 721 N N . VAL A 1 99 ? -13.164 12.557 6.591 1.00 90.19 99 VAL A N 1
ATOM 722 C CA . VAL A 1 99 ? -13.401 11.117 6.418 1.00 90.19 99 VAL A CA 1
ATOM 723 C C . VAL A 1 99 ? -12.162 10.439 5.849 1.00 90.19 99 VAL A C 1
ATOM 725 O O . VAL A 1 99 ? -11.723 10.778 4.751 1.00 90.19 99 VAL A O 1
ATOM 728 N N . VAL A 1 100 ? -11.683 9.416 6.545 1.00 90.81 100 VAL A N 1
ATOM 729 C CA . VAL A 1 100 ? -10.512 8.616 6.168 1.00 90.81 100 VAL A CA 1
ATOM 730 C C . VAL A 1 100 ? -10.890 7.141 6.031 1.00 90.81 100 VAL A C 1
ATOM 732 O O . VAL A 1 100 ? -11.909 6.687 6.563 1.00 90.81 100 VAL A O 1
ATOM 735 N N . TYR A 1 101 ? -10.103 6.389 5.259 1.00 90.81 101 TYR A N 1
ATOM 736 C CA . TYR A 1 101 ? -10.378 4.983 4.974 1.00 90.81 101 TYR A CA 1
ATOM 737 C C . TYR A 1 101 ? -9.196 4.104 5.351 1.00 90.81 101 TYR A C 1
ATOM 739 O O . TYR A 1 101 ? -8.085 4.315 4.874 1.00 90.81 101 TYR A O 1
ATOM 747 N N . SER A 1 102 ? -9.455 3.066 6.141 1.00 90.75 102 SER A N 1
ATOM 748 C CA . SER A 1 102 ? -8.418 2.153 6.613 1.00 90.75 102 SER A CA 1
ATOM 749 C C . SER A 1 102 ? -8.840 0.696 6.487 1.00 90.75 102 SER A C 1
ATOM 751 O O . SER A 1 102 ? -10.021 0.354 6.423 1.00 90.75 102 SER A O 1
ATOM 753 N N . ARG A 1 103 ? -7.850 -0.193 6.438 1.00 92.44 103 ARG A N 1
ATOM 754 C CA . ARG A 1 103 ? -8.042 -1.642 6.562 1.00 92.44 103 ARG A CA 1
ATOM 755 C C . ARG A 1 103 ? -7.545 -2.168 7.913 1.00 92.44 103 ARG A C 1
ATOM 757 O O . ARG A 1 103 ? -7.756 -3.341 8.208 1.00 92.44 103 ARG A O 1
ATOM 764 N N . ALA A 1 104 ? -6.902 -1.320 8.716 1.00 91.50 104 ALA A N 1
ATOM 765 C CA . ALA A 1 104 ? -6.504 -1.642 10.076 1.00 91.50 104 ALA A CA 1
ATOM 766 C C . ALA A 1 104 ? -7.746 -1.604 10.971 1.00 91.50 104 ALA A C 1
ATOM 768 O O . ALA A 1 104 ? -8.356 -0.550 11.134 1.00 91.50 104 ALA A O 1
ATOM 769 N N . GLY A 1 105 ? -8.125 -2.752 11.524 1.00 91.88 105 GLY A N 1
ATOM 770 C CA . GLY A 1 105 ? -9.272 -2.857 12.424 1.00 91.88 105 GLY A CA 1
ATOM 771 C C . GLY A 1 105 ? -8.890 -3.210 13.852 1.00 91.88 105 GLY A C 1
ATOM 772 O O . GLY A 1 105 ? -9.651 -3.887 14.525 1.00 91.88 105 GLY A O 1
ATOM 773 N N . ALA A 1 106 ? -7.706 -2.784 14.294 1.00 91.50 106 ALA A N 1
ATOM 774 C CA . ALA A 1 106 ? -7.340 -2.802 15.705 1.00 91.50 106 ALA A CA 1
ATOM 775 C C . ALA A 1 106 ? -7.969 -1.572 16.375 1.00 91.50 106 ALA A C 1
ATOM 777 O O . ALA A 1 106 ? -7.400 -0.477 16.325 1.00 91.50 106 ALA A O 1
ATOM 778 N N . PHE A 1 107 ? -9.173 -1.741 16.920 1.00 92.44 107 PHE A N 1
ATOM 779 C CA . PHE A 1 107 ? -9.907 -0.664 17.573 1.00 92.44 107 PHE A CA 1
ATOM 780 C C . PHE A 1 107 ? -9.844 -0.766 19.099 1.00 92.44 107 PHE A C 1
ATOM 782 O O . PHE A 1 107 ? -9.680 -1.840 19.678 1.00 92.44 107 PHE A O 1
ATOM 789 N N . GLY A 1 108 ? -10.006 0.378 19.754 1.00 91.31 108 GLY A N 1
ATOM 790 C CA . GLY A 1 108 ? -10.148 0.516 21.195 1.00 91.31 108 GLY A CA 1
ATOM 791 C C . GLY A 1 108 ? -11.315 1.432 21.542 1.00 91.31 108 GLY A C 1
ATOM 792 O O . GLY A 1 108 ? -11.963 2.000 20.666 1.00 91.31 108 GLY A O 1
ATOM 793 N N . LEU A 1 109 ? -11.588 1.557 22.837 1.00 90.69 109 LEU A N 1
ATOM 794 C CA . LEU A 1 109 ? -12.498 2.573 23.352 1.00 90.69 109 LEU A CA 1
ATOM 795 C C . LEU A 1 109 ? -11.679 3.755 23.851 1.00 90.69 109 LEU A C 1
ATOM 797 O O . LEU A 1 109 ? -10.718 3.571 24.604 1.00 90.69 109 LEU A O 1
ATOM 801 N N . ASP A 1 110 ? -12.072 4.957 23.459 1.00 86.38 110 ASP A N 1
ATOM 802 C CA . ASP A 1 110 ? -11.535 6.163 24.067 1.00 86.38 110 ASP A CA 1
ATOM 803 C C . ASP A 1 110 ? -12.216 6.473 25.413 1.00 86.38 110 ASP A C 1
ATOM 805 O O . ASP A 1 110 ? -13.109 5.767 25.895 1.00 86.38 110 ASP A O 1
ATOM 809 N N . ARG A 1 111 ? -11.768 7.555 26.056 1.00 87.00 111 ARG A N 1
ATOM 810 C CA . ARG A 1 111 ? -12.285 7.995 27.358 1.00 87.00 111 ARG A CA 1
ATOM 811 C C . ARG A 1 111 ? -13.742 8.477 27.295 1.00 87.00 111 ARG A C 1
ATOM 813 O O . ARG A 1 111 ? -14.401 8.538 28.332 1.00 87.00 111 ARG A O 1
ATOM 820 N N . GLU A 1 112 ? -14.225 8.839 26.116 1.00 87.56 112 GLU A N 1
ATOM 821 C CA . GLU A 1 112 ? -15.577 9.344 25.870 1.00 87.56 112 GLU A CA 1
ATOM 822 C C . GLU A 1 112 ? -16.536 8.216 25.444 1.00 87.56 112 GLU A C 1
ATOM 824 O O . GLU A 1 112 ? -17.750 8.416 25.408 1.00 87.56 112 GLU A O 1
ATOM 829 N N . GLY A 1 113 ? -16.009 7.006 25.224 1.00 88.31 113 GLY A N 1
ATOM 830 C CA . GLY A 1 113 ? -16.755 5.806 24.860 1.00 88.31 113 GLY A CA 1
ATOM 831 C C . GLY A 1 113 ? -16.910 5.602 23.353 1.00 88.31 113 GLY A C 1
ATOM 832 O O . GLY A 1 113 ? -17.703 4.750 22.946 1.00 88.31 113 GLY A O 1
ATOM 833 N N . PHE A 1 114 ? -16.182 6.350 22.520 1.00 88.94 114 PHE A N 1
ATOM 834 C CA . PHE A 1 114 ? -16.150 6.116 21.080 1.00 88.94 114 PHE A CA 1
ATOM 835 C C . PHE A 1 114 ? -15.167 5.003 20.721 1.00 88.94 114 PHE A C 1
ATOM 837 O O . PHE A 1 114 ? -14.172 4.767 21.407 1.00 88.94 114 PHE A O 1
ATOM 844 N N . ILE A 1 115 ? -15.462 4.315 19.616 1.00 89.56 115 ILE A N 1
ATOM 845 C CA . ILE A 1 115 ? -14.556 3.335 19.020 1.00 89.56 115 ILE A CA 1
ATOM 846 C C . ILE A 1 115 ? -13.516 4.106 18.206 1.00 89.56 115 ILE A C 1
ATOM 848 O O . ILE A 1 115 ? -13.865 4.730 17.203 1.00 89.56 115 ILE A O 1
ATOM 852 N N . SER A 1 116 ? -12.258 4.045 18.629 1.00 87.50 116 SER A N 1
ATOM 853 C CA . SER A 1 116 ? -11.129 4.728 17.996 1.00 87.50 116 SER A CA 1
ATOM 854 C C . SER A 1 116 ? -10.071 3.730 17.536 1.00 87.50 116 SER A C 1
ATOM 856 O O . SER A 1 116 ? -9.985 2.607 18.039 1.00 87.50 116 SER A O 1
ATOM 858 N N . ASN A 1 117 ? -9.278 4.103 16.535 1.00 84.25 117 ASN A N 1
ATOM 859 C CA . ASN A 1 117 ? -8.116 3.326 16.123 1.00 84.25 117 ASN A CA 1
ATOM 860 C C . ASN A 1 117 ? -6.875 3.896 16.831 1.00 84.25 117 ASN A C 1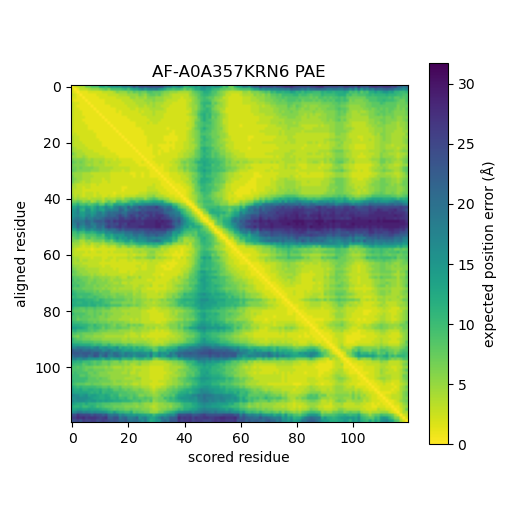
ATOM 862 O O . ASN A 1 117 ? -6.796 5.087 17.097 1.00 84.25 117 ASN A O 1
ATOM 866 N N . ALA A 1 118 ? -5.874 3.066 17.127 1.00 66.94 118 ALA A N 1
ATOM 867 C CA . ALA A 1 118 ? -4.609 3.548 17.695 1.00 66.94 118 ALA A CA 1
ATOM 868 C C . ALA A 1 118 ? -3.793 4.440 16.730 1.00 66.94 118 ALA A C 1
ATOM 870 O O . ALA A 1 118 ? -2.831 5.080 17.151 1.00 66.94 118 ALA A O 1
ATOM 871 N N . SER A 1 119 ? -4.146 4.435 15.444 1.00 58.66 119 SER A N 1
ATOM 872 C CA . SER A 1 119 ? -3.421 5.107 14.363 1.00 58.66 119 SER A CA 1
ATOM 873 C C . SER A 1 119 ? -4.029 6.456 13.973 1.00 58.66 119 SER A C 1
ATOM 875 O O . SER A 1 119 ? -3.292 7.270 13.426 1.00 58.66 119 SER A O 1
ATOM 877 N N . GLU A 1 120 ? -5.335 6.663 14.211 1.00 51.31 120 GLU A N 1
ATOM 878 C CA . GLU A 1 120 ? -6.129 7.849 13.825 1.00 51.31 120 GLU A CA 1
ATOM 879 C C . GLU A 1 120 ? -7.331 8.045 14.761 1.00 51.31 120 GLU A C 1
ATOM 881 O O . GLU A 1 120 ? -8.047 7.041 15.016 1.00 51.31 120 GLU A O 1
#

Foldseek 3Di:
DVVQQVVQVVVLVVVQVVLVVVCVVCVVPAQDFRKGWDKDWAQDDDPPPPSVPGDTRHMHGPDTDTHPDDDDDDDDPDPQFDADDDDDWDWDQDPPPGIDTTRGRPWDADPVGDIDDPVD

Solvent-accessible surface area (backbone atoms only — not comparable to full-atom values): 7525 Å² total; per-residue (Å²): 109,72,67,53,29,51,49,30,45,50,52,42,51,50,54,42,50,51,40,52,48,54,38,61,76,40,66,86,44,70,56,63,58,51,54,45,70,37,74,42,78,36,80,42,79,50,98,79,76,61,54,93,78,49,67,68,58,29,44,41,72,75,45,73,46,70,43,87,70,87,74,89,83,78,88,72,98,49,93,51,56,50,78,83,83,78,89,84,65,48,79,46,75,41,101,79,84,41,80,45,75,40,58,56,33,61,40,46,71,50,97,88,69,48,82,37,42,91,89,93

Secondary structure (DSSP, 8-state):
-HHHHHHHHHHHHHHHHHHHHHHHHTTTSTT---EEEEEEE-----TTS-GGGPPP--EEEEEEEE----------S-TTB----SS--EEEEETTTEEEEES--BEEE-TTS-EEES--

Nearest PDB structures (foldseek):
  7cgo-assembly1_DQ  TM=9.149E-01  e=1.631E-07  Salmonella enterica subsp. enterica serovar Typhimurium str. LT2
  8wki-assembly1_w  TM=9.371E-01  e=6.263E-07  Salmonella enterica subsp. enterica serovar Typhimurium str. LT2
  7cgo-assembly1_P  TM=9.204E-01  e=1.022E-06  Salmonella enterica subsp. enterica serovar Typhimurium str. LT2
  7cbm-assembly1_S  TM=9.094E-01  e=9.039E-07  Salmonella enterica subsp. enterica serovar Typhimurium str. LT2
  6jzr-assembly1_A  TM=9.028E-01  e=1.636E-04  Salmonella enterica subsp. enterica serovar Typhimurium

Mean predicted aligned error: 7.73 Å